Protein AF-A0AAC9RLX1-F1 (afdb_monomer_lite)

Organism: NCBI:txid1497

Secondary structure (DSSP, 8-state):
-HHHHHHHHHHHHHHHHHHHHHHHHHHHHT--SHHHHHHHHHHHHHHHHHHHHHHHHHHHHHHTT-

pLDDT: mean 88.74, std 12.78, range [44.34, 97.88]

Structure (mmCIF, N/CA/C/O backbone):
data_AF-A0AAC9RLX1-F1
#
_entry.id   AF-A0AAC9RLX1-F1
#
loop_
_atom_site.group_PDB
_atom_site.id
_atom_site.type_symbol
_atom_site.label_atom_id
_atom_site.label_alt_id
_atom_site.label_comp_id
_atom_site.label_asym_id
_atom_site.label_entity_id
_atom_site.label_seq_id
_atom_site.pdbx_PDB_ins_code
_atom_site.Cartn_x
_atom_site.Cartn_y
_atom_site.Cartn_z
_atom_site.occupancy
_atom_site.B_iso_or_equiv
_atom_site.auth_seq_id
_atom_site.auth_comp_id
_atom_site.auth_asym_id
_atom_site.auth_atom_id
_atom_site.pdbx_PDB_model_num
ATOM 1 N N . MET A 1 1 ? -12.286 8.602 25.859 1.00 60.72 1 MET A N 1
ATOM 2 C CA . MET A 1 1 ? -10.886 8.953 25.525 1.00 60.72 1 MET A CA 1
ATOM 3 C C . MET A 1 1 ? -10.164 7.823 24.799 1.00 60.72 1 MET A C 1
ATOM 5 O O . MET A 1 1 ? -9.815 8.031 23.652 1.00 60.72 1 MET A O 1
ATOM 9 N N . ILE A 1 2 ? -10.012 6.623 25.375 1.00 62.50 2 ILE A N 1
ATOM 10 C CA . ILE A 1 2 ? -9.242 5.520 24.748 1.00 62.50 2 ILE A CA 1
ATOM 11 C C . ILE A 1 2 ? -9.762 5.143 23.346 1.00 62.50 2 ILE A C 1
ATOM 13 O O . ILE A 1 2 ? -8.991 5.069 22.397 1.00 62.50 2 ILE A O 1
ATOM 17 N N . VAL A 1 3 ? -11.081 5.006 23.179 1.00 66.50 3 VAL A N 1
ATO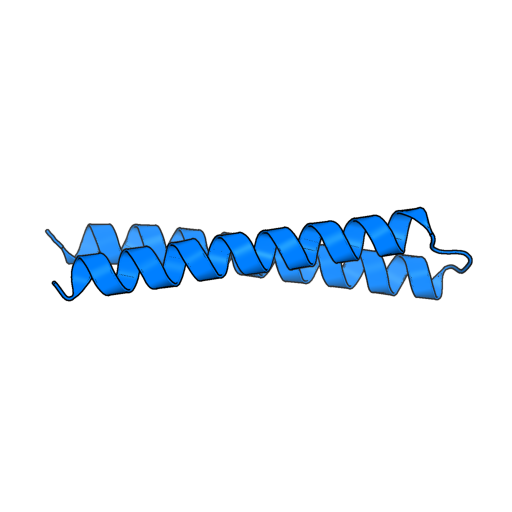M 18 C CA . VAL A 1 3 ? -11.688 4.651 21.881 1.00 66.50 3 VAL A CA 1
ATOM 19 C C . V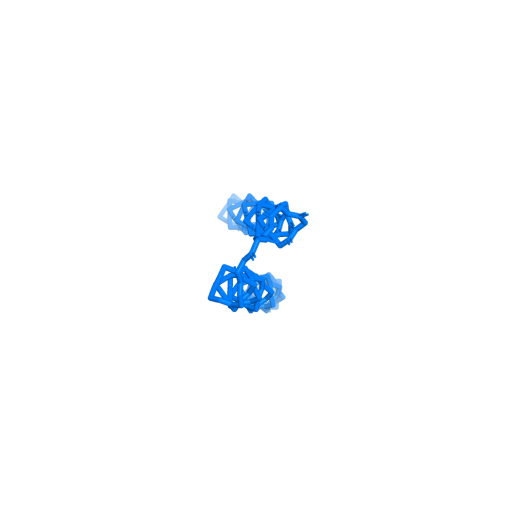AL A 1 3 ? -11.483 5.733 20.809 1.00 66.50 3 VAL A C 1
ATOM 21 O O . VAL A 1 3 ? -11.391 5.403 19.632 1.00 66.50 3 VAL A O 1
ATOM 24 N N . SER A 1 4 ? -11.393 7.020 21.174 1.00 66.31 4 SER A N 1
ATOM 25 C CA . SER A 1 4 ? -11.156 8.080 20.180 1.00 66.31 4 SER A CA 1
ATOM 26 C C . SER A 1 4 ? -9.689 8.174 19.765 1.00 66.31 4 SER A C 1
ATOM 28 O O . SER A 1 4 ? -9.428 8.564 18.634 1.00 66.31 4 SER A O 1
ATOM 30 N N . ILE A 1 5 ? -8.756 7.796 20.647 1.00 69.88 5 ILE A N 1
ATOM 31 C CA . ILE A 1 5 ? -7.325 7.695 20.326 1.00 69.88 5 ILE A CA 1
ATOM 32 C C . ILE A 1 5 ? -7.113 6.554 19.325 1.00 69.88 5 ILE A C 1
ATOM 34 O O . ILE A 1 5 ? -6.617 6.799 18.236 1.00 69.88 5 ILE A O 1
ATOM 38 N N . ILE A 1 6 ? -7.656 5.362 19.608 1.00 77.38 6 ILE A N 1
ATOM 39 C CA . ILE A 1 6 ? -7.570 4.200 18.702 1.00 77.38 6 ILE A CA 1
ATOM 40 C C . ILE A 1 6 ? -8.167 4.509 17.319 1.00 77.38 6 ILE A C 1
ATOM 42 O O . ILE A 1 6 ? -7.599 4.130 16.300 1.00 77.38 6 ILE A O 1
ATOM 46 N N . ARG A 1 7 ? -9.304 5.218 17.256 1.00 78.12 7 ARG A N 1
ATOM 47 C CA . ARG A 1 7 ? -9.893 5.621 15.966 1.00 78.12 7 ARG A CA 1
ATOM 48 C C . ARG A 1 7 ? -9.001 6.581 15.188 1.00 78.12 7 ARG A C 1
ATOM 50 O O . ARG A 1 7 ? -8.950 6.467 13.968 1.00 78.12 7 ARG A O 1
ATOM 57 N N . LYS A 1 8 ? -8.347 7.522 15.874 1.00 82.75 8 LYS A N 1
ATOM 58 C CA . LYS A 1 8 ? -7.433 8.469 15.237 1.00 82.75 8 LYS A CA 1
ATOM 59 C C . LYS A 1 8 ? -6.198 7.747 14.702 1.00 82.75 8 LYS A C 1
ATOM 61 O O . LYS A 1 8 ? -5.897 7.904 13.530 1.00 82.75 8 LYS A O 1
ATOM 66 N N . ASP A 1 9 ? -5.588 6.878 15.503 1.00 88.12 9 ASP A N 1
ATOM 67 C CA . ASP A 1 9 ? -4.401 6.119 15.096 1.00 88.12 9 ASP A CA 1
ATOM 68 C C . ASP A 1 9 ? -4.685 5.227 13.876 1.00 88.12 9 ASP A C 1
ATOM 70 O O . ASP A 1 9 ? -3.877 5.142 12.953 1.00 88.12 9 ASP A O 1
ATOM 74 N N . ILE A 1 10 ? -5.864 4.594 13.829 1.00 89.38 10 ILE A N 1
ATOM 75 C CA . ILE A 1 10 ? -6.293 3.794 12.674 1.00 89.38 10 ILE A CA 1
ATOM 76 C C . ILE A 1 10 ? -6.533 4.678 11.445 1.00 89.38 10 ILE A C 1
ATOM 78 O O . ILE A 1 10 ? -6.152 4.289 10.344 1.00 89.38 10 ILE A O 1
ATOM 82 N N . ALA A 1 11 ? -7.155 5.848 11.608 1.00 90.25 11 ALA A N 1
ATOM 83 C CA . ALA A 1 11 ? -7.387 6.773 10.501 1.00 90.25 11 ALA A CA 1
ATOM 84 C C . ALA A 1 11 ? -6.068 7.309 9.923 1.00 90.25 11 ALA A C 1
ATOM 86 O O . ALA A 1 11 ? -5.885 7.266 8.708 1.00 90.25 11 ALA A O 1
ATOM 87 N N . ASP A 1 12 ? -5.139 7.725 10.786 1.00 93.88 12 ASP A N 1
ATOM 88 C CA . ASP A 1 12 ? -3.807 8.187 10.391 1.00 93.88 12 ASP A CA 1
ATOM 89 C C . ASP A 1 12 ? -3.049 7.058 9.662 1.00 93.88 12 ASP A C 1
ATOM 91 O O . ASP A 1 12 ? -2.522 7.261 8.569 1.00 93.88 12 ASP A O 1
ATOM 95 N N . SER A 1 13 ? -3.120 5.823 10.176 1.00 93.81 13 SER A N 1
ATOM 96 C CA . SER A 1 13 ? -2.523 4.641 9.530 1.00 93.81 13 SER A CA 1
ATOM 97 C C . SER A 1 13 ? -3.136 4.315 8.159 1.00 93.81 13 SER A C 1
ATOM 99 O O . SER A 1 13 ? -2.447 3.802 7.274 1.00 93.81 13 SER A O 1
ATOM 101 N N . ILE A 1 14 ? -4.438 4.569 7.966 1.00 93.44 14 ILE A N 1
ATOM 102 C CA . ILE A 1 14 ? -5.114 4.378 6.671 1.00 93.44 14 ILE A CA 1
ATOM 103 C C . ILE A 1 14 ? -4.607 5.407 5.661 1.00 93.44 14 ILE A C 1
ATOM 105 O O . ILE A 1 14 ? -4.348 5.049 4.513 1.00 93.44 14 ILE A O 1
ATOM 109 N N . GLU A 1 15 ? -4.456 6.667 6.068 1.00 95.56 15 GLU A N 1
ATOM 110 C CA . GLU A 1 15 ? -3.913 7.712 5.196 1.00 95.56 15 GLU A CA 1
ATOM 111 C C . GLU A 1 15 ? -2.452 7.437 4.819 1.00 95.56 15 GLU A C 1
ATOM 113 O O . GLU A 1 15 ? -2.083 7.582 3.653 1.00 95.56 15 GLU A O 1
ATOM 118 N N . GLU A 1 16 ? -1.639 6.931 5.749 1.00 95.50 16 GLU A N 1
ATOM 119 C CA . GLU A 1 16 ? -0.284 6.465 5.437 1.00 95.50 16 GLU A CA 1
ATOM 120 C C . GLU A 1 16 ? -0.286 5.347 4.387 1.00 95.50 16 GLU A C 1
ATOM 122 O O . GLU A 1 16 ? 0.444 5.423 3.400 1.00 95.50 16 GLU A O 1
ATOM 127 N N . ALA A 1 17 ? -1.140 4.331 4.547 1.00 95.44 17 ALA A N 1
ATOM 128 C CA . ALA A 1 17 ? -1.223 3.226 3.593 1.00 95.44 17 ALA A CA 1
ATOM 129 C C . ALA A 1 17 ? -1.722 3.678 2.203 1.00 95.44 17 ALA A C 1
ATOM 131 O O . ALA A 1 17 ? -1.277 3.157 1.180 1.00 95.44 17 ALA A O 1
ATOM 132 N N . LYS A 1 18 ? -2.601 4.687 2.136 1.00 96.31 18 LYS A N 1
ATOM 133 C CA . LYS A 1 18 ? -2.994 5.319 0.864 1.00 96.31 18 LYS A CA 1
ATOM 134 C C . LYS A 1 18 ? -1.842 6.087 0.221 1.00 96.31 18 LYS A C 1
ATOM 136 O O . LYS A 1 18 ? -1.673 6.011 -0.992 1.00 96.31 18 LYS A O 1
ATOM 141 N N . SER A 1 19 ? -1.044 6.799 1.014 1.00 96.56 19 SER A N 1
ATOM 142 C CA . SER A 1 19 ? 0.157 7.485 0.526 1.00 96.56 19 SER A CA 1
ATOM 143 C C . SER A 1 19 ? 1.170 6.488 -0.049 1.00 96.56 19 SER A C 1
ATOM 145 O O . SER A 1 19 ? 1.690 6.688 -1.144 1.00 96.56 19 SER A O 1
ATOM 147 N N . GLU A 1 20 ? 1.385 5.354 0.628 1.00 95.25 20 GLU A N 1
ATOM 148 C CA . GLU A 1 20 ? 2.217 4.248 0.131 1.00 95.25 20 GLU A CA 1
ATOM 149 C C . GLU A 1 20 ? 1.700 3.688 -1.206 1.00 95.25 20 GLU A C 1
ATOM 151 O O . GLU A 1 20 ? 2.494 3.452 -2.120 1.00 95.25 20 GLU A O 1
ATOM 156 N N . MET A 1 21 ? 0.380 3.526 -1.348 1.00 96.88 21 MET A N 1
ATOM 157 C CA . MET A 1 21 ? -0.252 3.106 -2.604 1.00 96.88 21 MET A CA 1
ATOM 158 C C . MET A 1 21 ? -0.012 4.119 -3.731 1.00 96.88 21 MET A C 1
ATOM 160 O O . MET A 1 21 ? 0.355 3.729 -4.838 1.00 96.88 21 MET A O 1
ATOM 164 N N . GLU A 1 22 ? -0.175 5.414 -3.459 1.00 97.44 22 GLU A N 1
ATOM 165 C CA . GLU A 1 22 ? 0.046 6.463 -4.459 1.00 97.44 22 GLU A CA 1
ATOM 166 C C . GLU A 1 22 ? 1.518 6.533 -4.884 1.00 97.44 22 GLU A C 1
ATOM 168 O O . GLU A 1 22 ? 1.828 6.666 -6.066 1.00 97.44 22 GLU A O 1
ATOM 173 N N . LEU A 1 23 ? 2.453 6.360 -3.945 1.00 96.56 23 LEU A N 1
ATOM 174 C CA . LEU A 1 23 ? 3.878 6.249 -4.261 1.00 96.56 23 LEU A CA 1
ATOM 175 C C . LEU A 1 23 ? 4.178 5.026 -5.133 1.00 96.56 23 LEU A C 1
ATOM 177 O O . LEU A 1 23 ? 4.968 5.126 -6.071 1.00 96.56 23 LEU A O 1
ATOM 181 N N . ALA A 1 24 ? 3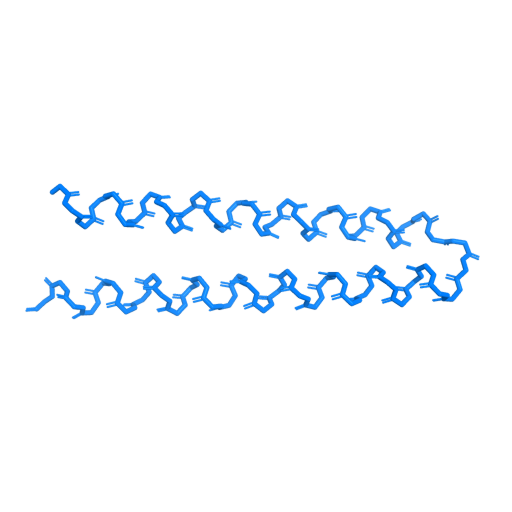.564 3.879 -4.842 1.00 96.25 24 ALA A N 1
ATOM 182 C CA . ALA A 1 24 ? 3.732 2.670 -5.640 1.00 96.25 24 ALA A CA 1
ATOM 183 C C . ALA A 1 24 ? 3.165 2.839 -7.058 1.00 96.25 24 ALA A C 1
ATOM 185 O O . ALA A 1 24 ? 3.821 2.461 -8.026 1.00 96.25 24 ALA A O 1
ATOM 186 N N . LYS A 1 25 ? 2.008 3.494 -7.192 1.00 96.88 25 LYS A N 1
ATOM 187 C CA . LYS A 1 25 ? 1.422 3.855 -8.486 1.00 96.88 25 LYS A CA 1
ATOM 188 C C . LYS A 1 25 ? 2.321 4.808 -9.275 1.00 96.88 25 LYS A C 1
ATOM 190 O O . LYS A 1 25 ? 2.631 4.531 -10.425 1.00 96.88 25 LYS A O 1
ATOM 195 N N . ASN A 1 26 ? 2.838 5.857 -8.635 1.00 96.75 26 ASN A N 1
ATOM 196 C CA . ASN A 1 26 ? 3.792 6.770 -9.265 1.00 96.75 26 ASN A CA 1
ATOM 197 C C . ASN A 1 26 ? 5.053 6.037 -9.747 1.00 96.75 26 ASN A C 1
ATOM 199 O O . ASN A 1 26 ? 5.575 6.356 -10.811 1.00 96.75 26 ASN A O 1
ATOM 203 N N . ARG A 1 27 ? 5.546 5.044 -8.995 1.00 94.00 27 ARG A N 1
ATOM 204 C CA . ARG A 1 27 ? 6.673 4.201 -9.431 1.00 94.00 27 ARG A CA 1
ATOM 205 C C . ARG A 1 27 ? 6.315 3.352 -10.643 1.00 94.00 27 ARG A C 1
ATOM 207 O O . ARG A 1 27 ? 7.138 3.254 -11.543 1.00 94.00 27 ARG A O 1
ATOM 214 N N . LEU A 1 28 ? 5.113 2.779 -10.675 1.00 95.44 28 LEU A N 1
ATOM 215 C CA . LEU A 1 28 ? 4.628 2.009 -11.819 1.00 95.44 28 LEU A CA 1
ATOM 216 C C . LEU A 1 28 ? 4.549 2.878 -13.081 1.00 95.44 28 LEU A C 1
ATOM 218 O O . LEU A 1 28 ? 5.028 2.466 -14.132 1.00 95.44 28 LEU A O 1
ATOM 222 N N . ASP A 1 29 ? 4.020 4.097 -12.955 1.00 97.25 29 ASP A N 1
ATOM 223 C CA . ASP A 1 29 ? 3.868 5.046 -14.066 1.00 97.25 29 ASP A CA 1
ATOM 224 C C . ASP A 1 29 ? 5.217 5.458 -14.691 1.00 97.25 29 ASP A C 1
ATOM 226 O O . ASP A 1 29 ? 5.266 5.839 -15.860 1.00 97.25 29 ASP A O 1
ATOM 230 N N . HIS A 1 30 ? 6.314 5.366 -13.931 1.00 95.50 30 HIS A N 1
ATOM 231 C CA . HIS A 1 30 ? 7.669 5.718 -14.372 1.00 95.50 30 HIS A CA 1
ATOM 232 C C . HIS A 1 30 ? 8.597 4.503 -14.539 1.00 95.50 30 HIS A C 1
ATOM 234 O O . HIS A 1 30 ? 9.794 4.683 -14.770 1.00 95.50 30 HIS A O 1
ATOM 240 N N . ALA A 1 31 ? 8.085 3.277 -14.407 1.00 96.06 31 ALA A N 1
ATOM 241 C CA . ALA A 1 31 ? 8.899 2.072 -14.496 1.00 96.06 31 ALA A CA 1
ATOM 242 C C . ALA A 1 31 ? 9.386 1.849 -15.937 1.00 96.06 31 ALA A C 1
ATOM 244 O O . ALA A 1 31 ? 8.598 1.865 -16.884 1.00 96.06 31 ALA A O 1
ATOM 245 N N . ALA A 1 32 ? 10.689 1.618 -16.108 1.00 95.69 32 ALA A N 1
ATOM 246 C CA . ALA A 1 32 ? 11.311 1.379 -17.412 1.00 95.69 32 ALA A CA 1
ATOM 247 C C . ALA A 1 32 ? 11.667 -0.099 -17.631 1.00 95.69 32 ALA A C 1
ATOM 249 O O . ALA A 1 32 ? 11.980 -0.510 -18.749 1.00 95.69 32 ALA A O 1
ATOM 250 N N . THR A 1 33 ? 11.635 -0.897 -16.565 1.00 97.62 33 THR A N 1
ATOM 251 C CA . THR A 1 33 ? 12.011 -2.311 -16.575 1.00 97.62 33 THR A CA 1
ATOM 252 C C . THR A 1 33 ? 10.918 -3.188 -15.975 1.00 97.62 33 THR A C 1
ATOM 254 O O . THR A 1 33 ? 10.163 -2.763 -15.103 1.00 97.62 33 THR A O 1
ATOM 257 N N . GLU A 1 34 ? 10.871 -4.449 -16.404 1.00 96.44 34 GLU A N 1
ATOM 258 C CA . GLU A 1 34 ? 9.968 -5.467 -15.847 1.00 96.44 34 GLU A CA 1
ATOM 259 C C . GLU A 1 34 ? 10.149 -5.618 -14.329 1.00 96.44 34 GLU A C 1
ATOM 261 O O . GLU A 1 34 ? 9.178 -5.669 -13.584 1.00 96.44 34 GLU A O 1
ATOM 266 N N . MET A 1 35 ? 11.394 -5.555 -13.849 1.00 96.81 35 MET A N 1
ATOM 267 C CA . MET A 1 35 ? 11.695 -5.607 -12.418 1.00 96.81 35 MET A CA 1
ATOM 268 C C . MET A 1 35 ? 11.118 -4.409 -11.645 1.00 96.81 35 MET A C 1
ATOM 270 O O . MET A 1 35 ? 10.615 -4.575 -10.536 1.00 96.81 35 MET A O 1
ATOM 274 N N . GLU A 1 36 ? 11.185 -3.195 -12.197 1.00 95.75 36 GLU A N 1
ATOM 275 C CA . GLU A 1 36 ? 10.592 -2.008 -11.563 1.00 95.75 36 GLU A CA 1
ATOM 276 C C . GLU A 1 36 ? 9.064 -2.081 -11.539 1.00 95.75 36 GLU A C 1
ATOM 278 O O . GLU A 1 36 ? 8.454 -1.698 -10.538 1.00 95.75 36 GLU A O 1
ATOM 283 N N . ILE A 1 37 ? 8.459 -2.623 -12.601 1.00 96.69 37 ILE A N 1
ATOM 284 C CA . ILE A 1 37 ? 7.022 -2.913 -12.665 1.00 96.69 37 ILE A CA 1
ATOM 285 C C . ILE A 1 37 ? 6.643 -3.906 -11.560 1.00 96.69 37 ILE A C 1
ATOM 287 O O . ILE A 1 37 ? 5.733 -3.626 -10.779 1.00 96.69 37 ILE A O 1
ATOM 291 N N . ASP A 1 38 ? 7.372 -5.015 -11.428 1.00 97.88 38 ASP A N 1
ATOM 292 C CA . ASP A 1 38 ? 7.119 -6.030 -10.400 1.00 97.88 38 ASP A CA 1
ATOM 293 C C . ASP A 1 38 ? 7.235 -5.460 -8.982 1.00 97.88 38 ASP A C 1
ATOM 295 O O . ASP A 1 38 ? 6.380 -5.712 -8.128 1.00 97.88 38 ASP A O 1
ATOM 299 N N . ILE A 1 39 ? 8.260 -4.642 -8.720 1.00 96.75 39 ILE A N 1
ATOM 300 C CA . ILE A 1 39 ? 8.444 -3.974 -7.423 1.00 96.75 39 ILE A CA 1
ATOM 301 C C . ILE A 1 39 ? 7.280 -3.023 -7.132 1.00 96.75 39 ILE A C 1
ATOM 303 O O . ILE A 1 39 ? 6.789 -2.975 -5.995 1.00 96.75 39 ILE A O 1
ATOM 307 N N . ALA A 1 40 ? 6.836 -2.257 -8.130 1.00 96.94 40 ALA A N 1
ATOM 308 C CA . ALA A 1 40 ? 5.713 -1.345 -7.978 1.00 96.94 40 ALA A CA 1
ATOM 309 C C . ALA A 1 40 ? 4.414 -2.111 -7.688 1.00 96.94 40 ALA A C 1
ATOM 311 O O . ALA A 1 40 ? 3.744 -1.807 -6.700 1.00 96.94 40 ALA A O 1
ATOM 312 N N . ILE A 1 41 ? 4.117 -3.171 -8.447 1.00 97.00 41 ILE A N 1
ATOM 313 C CA . ILE A 1 41 ? 2.949 -4.040 -8.227 1.00 97.00 41 ILE A CA 1
ATOM 314 C C . ILE A 1 41 ? 2.996 -4.677 -6.835 1.00 97.00 41 ILE A C 1
ATOM 316 O O . ILE A 1 41 ? 2.003 -4.650 -6.106 1.00 97.00 41 ILE A O 1
ATOM 320 N N . TYR A 1 42 ? 4.147 -5.207 -6.417 1.00 97.62 42 TYR A N 1
ATOM 321 C CA . TYR A 1 42 ? 4.297 -5.793 -5.085 1.00 97.62 42 TYR A CA 1
ATOM 322 C C . TYR A 1 42 ? 4.028 -4.766 -3.978 1.00 97.62 42 TYR A C 1
ATOM 324 O O . TYR A 1 42 ? 3.348 -5.065 -2.993 1.00 97.62 42 TYR A O 1
ATOM 332 N N . SER A 1 43 ? 4.512 -3.536 -4.164 1.00 96.31 43 SER A N 1
ATOM 333 C CA . SER A 1 43 ? 4.286 -2.431 -3.229 1.00 96.31 43 SER A CA 1
ATOM 334 C C . SER A 1 43 ? 2.803 -2.048 -3.153 1.00 96.31 43 SER A C 1
ATOM 336 O O . SER A 1 43 ? 2.287 -1.830 -2.057 1.00 96.31 43 SER A O 1
ATOM 338 N N . MET A 1 44 ? 2.094 -2.043 -4.287 1.00 97.38 44 MET A N 1
ATOM 339 C CA . MET A 1 44 ? 0.645 -1.811 -4.332 1.00 97.38 44 MET A CA 1
ATOM 340 C C . MET A 1 44 ? -0.127 -2.903 -3.581 1.00 97.38 44 MET A C 1
ATOM 342 O O . MET A 1 44 ? -0.952 -2.594 -2.723 1.00 97.38 44 MET A O 1
ATOM 346 N N . ILE A 1 45 ? 0.183 -4.181 -3.827 1.00 97.56 45 ILE A N 1
ATOM 347 C CA . ILE A 1 45 ? -0.464 -5.317 -3.144 1.00 97.56 45 ILE A CA 1
ATOM 348 C C . ILE A 1 45 ? -0.237 -5.248 -1.627 1.00 97.56 45 ILE A C 1
ATOM 350 O O . ILE A 1 45 ? -1.132 -5.565 -0.838 1.00 97.56 45 ILE A O 1
ATOM 354 N N . ALA A 1 46 ? 0.961 -4.852 -1.194 1.00 96.88 46 ALA A N 1
ATOM 355 C CA . ALA A 1 46 ? 1.267 -4.686 0.222 1.00 96.88 46 ALA A CA 1
ATOM 356 C C . ALA A 1 46 ? 0.440 -3.555 0.859 1.00 96.88 46 ALA A C 1
ATOM 358 O O . ALA A 1 46 ? -0.147 -3.761 1.925 1.00 96.88 46 ALA A O 1
ATOM 359 N N . ALA A 1 47 ? 0.346 -2.400 0.192 1.00 95.31 47 ALA A N 1
ATOM 360 C CA . ALA A 1 47 ? -0.458 -1.268 0.651 1.00 95.31 47 ALA A CA 1
ATOM 361 C C . ALA A 1 47 ? -1.954 -1.622 0.731 1.00 95.31 47 ALA A C 1
ATOM 363 O O . ALA A 1 47 ? -2.605 -1.331 1.735 1.00 95.31 47 ALA A O 1
ATOM 364 N N . GLU A 1 48 ? -2.491 -2.333 -0.266 1.00 96.25 48 GLU A N 1
ATOM 365 C CA . GLU A 1 48 ? -3.881 -2.809 -0.266 1.00 96.25 48 GLU A CA 1
ATOM 366 C C . GLU A 1 48 ? -4.166 -3.721 0.933 1.00 96.25 48 GLU A C 1
ATOM 368 O O . GLU A 1 48 ? -5.103 -3.483 1.695 1.00 96.25 48 GLU A O 1
ATOM 373 N N . LYS A 1 49 ? -3.305 -4.718 1.175 1.00 96.44 49 LYS A N 1
ATOM 374 C CA . LYS A 1 49 ? -3.437 -5.624 2.329 1.00 96.44 49 LYS A CA 1
ATOM 375 C C . LYS A 1 49 ? -3.385 -4.882 3.664 1.00 96.44 49 LYS A C 1
ATOM 377 O O . LYS A 1 49 ? -4.105 -5.251 4.595 1.00 96.44 49 LYS A O 1
ATOM 382 N N . LYS A 1 50 ? -2.542 -3.8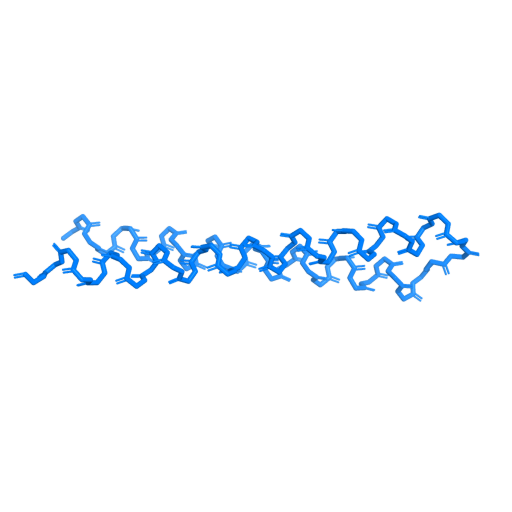50 3.769 1.00 94.88 50 LYS A N 1
ATOM 383 C CA . LYS A 1 50 ? -2.436 -3.000 4.964 1.00 94.88 50 LYS A CA 1
ATOM 384 C C . LYS A 1 50 ? -3.740 -2.237 5.205 1.00 94.88 50 LYS A C 1
ATOM 386 O O . LYS A 1 50 ? -4.245 -2.269 6.325 1.00 94.88 50 LYS A O 1
ATOM 391 N N . ILE A 1 51 ? -4.326 -1.633 4.168 1.00 93.81 51 ILE A N 1
ATOM 392 C CA . ILE A 1 51 ? -5.630 -0.950 4.248 1.00 93.81 51 ILE A CA 1
ATOM 393 C C . ILE A 1 51 ? -6.724 -1.923 4.704 1.00 93.81 51 ILE A C 1
ATOM 395 O O . ILE A 1 51 ? -7.468 -1.630 5.641 1.00 93.81 51 ILE A O 1
ATOM 399 N N . ASP A 1 52 ? -6.779 -3.109 4.102 1.00 95.31 52 ASP A N 1
ATOM 400 C CA . ASP A 1 52 ? -7.764 -4.140 4.433 1.00 95.31 52 ASP A CA 1
ATOM 401 C C . ASP A 1 52 ? -7.675 -4.586 5.901 1.00 95.31 52 ASP A C 1
ATOM 403 O O . ASP A 1 52 ? -8.688 -4.754 6.591 1.00 95.31 52 ASP A O 1
ATOM 407 N N . MET A 1 53 ? -6.452 -4.750 6.412 1.00 94.00 53 MET A N 1
ATOM 408 C CA . MET A 1 53 ? -6.202 -5.062 7.818 1.00 94.00 53 MET A CA 1
ATOM 409 C C . MET A 1 53 ? -6.666 -3.925 8.737 1.00 94.00 53 MET A C 1
ATOM 411 O O . MET A 1 53 ? -7.339 -4.182 9.736 1.00 94.00 53 MET A O 1
ATOM 415 N N . LEU A 1 54 ? -6.365 -2.673 8.385 1.00 92.69 54 LEU A N 1
ATOM 416 C CA . LEU A 1 54 ? -6.771 -1.500 9.161 1.00 92.69 54 LEU A CA 1
ATOM 417 C C . LEU A 1 54 ? -8.296 -1.345 9.211 1.00 92.69 54 LEU A C 1
ATOM 419 O O . LEU A 1 54 ? -8.843 -1.052 10.274 1.00 92.69 54 LEU A O 1
ATOM 423 N N . PHE A 1 55 ? -9.009 -1.628 8.118 1.00 90.38 55 PHE A N 1
ATOM 424 C CA . PHE A 1 55 ? -10.475 -1.653 8.122 1.00 90.38 55 PHE A CA 1
ATOM 425 C C . PHE A 1 55 ? -11.049 -2.748 9.023 1.00 90.38 55 PHE A C 1
ATOM 427 O O . PHE A 1 55 ? -12.025 -2.504 9.740 1.00 90.38 55 PHE A O 1
ATOM 434 N N . LYS A 1 56 ? -10.440 -3.940 9.049 1.00 91.81 56 LYS A N 1
ATOM 435 C CA . LYS A 1 56 ? -10.836 -5.007 9.984 1.00 91.81 56 LYS A CA 1
ATOM 436 C C . LYS A 1 56 ? -10.630 -4.573 11.435 1.00 91.81 56 LYS A C 1
ATOM 438 O O . LYS A 1 56 ? -11.558 -4.689 12.233 1.00 91.81 56 LYS A O 1
ATOM 443 N N . MET A 1 57 ? -9.479 -3.980 11.754 1.00 88.12 57 MET A N 1
ATOM 444 C CA . MET A 1 57 ? -9.193 -3.445 13.091 1.00 88.12 57 MET A CA 1
ATOM 445 C C . MET A 1 57 ? -10.170 -2.333 13.488 1.00 88.12 57 MET A C 1
ATOM 447 O O . MET A 1 57 ? -10.675 -2.327 14.613 1.00 88.12 57 MET A O 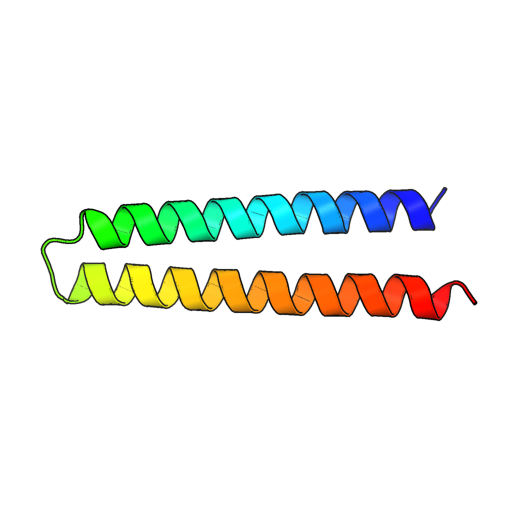1
ATOM 451 N N . ALA A 1 58 ? -10.499 -1.428 12.560 1.00 86.75 58 ALA A N 1
ATOM 452 C CA . ALA A 1 58 ? -11.496 -0.383 12.779 1.00 86.75 58 ALA A CA 1
ATOM 453 C C . ALA A 1 58 ? -12.848 -0.995 13.167 1.00 86.75 58 ALA A C 1
ATOM 455 O O . ALA A 1 58 ? -13.436 -0.621 14.183 1.00 86.75 58 ALA A O 1
ATOM 456 N N . LYS A 1 59 ? -13.311 -1.988 12.401 1.00 86.12 59 LYS A N 1
ATOM 457 C CA . LYS A 1 59 ? -14.578 -2.684 12.646 1.00 86.12 59 LYS A CA 1
ATOM 458 C C . LYS A 1 59 ? -14.590 -3.414 13.990 1.00 86.12 59 LYS A C 1
ATOM 460 O O . LYS A 1 59 ? -15.564 -3.306 14.732 1.00 86.12 59 LYS A O 1
ATOM 465 N N . GLU A 1 60 ? -13.515 -4.114 14.337 1.00 86.00 60 GLU A N 1
ATOM 466 C CA . GLU A 1 60 ? -13.391 -4.796 15.630 1.00 86.00 60 GLU A CA 1
ATOM 467 C C . GLU A 1 60 ? -13.377 -3.819 16.809 1.00 86.00 60 GLU A C 1
ATOM 469 O O . GLU A 1 60 ? -13.988 -4.090 17.843 1.00 86.00 60 GLU A O 1
ATOM 474 N N . SER A 1 61 ? -12.732 -2.659 16.655 1.00 79.69 61 SER A N 1
ATOM 475 C CA . SER A 1 61 ? -12.706 -1.623 17.694 1.00 79.69 61 SER A CA 1
ATOM 476 C C . SER A 1 61 ? -14.090 -1.025 17.979 1.00 79.69 61 SER A C 1
ATOM 478 O O . SER A 1 61 ? -14.358 -0.606 19.103 1.00 79.69 61 SER A O 1
ATOM 480 N N . LEU A 1 62 ? -14.984 -1.023 16.983 1.00 72.06 62 LEU A N 1
ATOM 481 C CA . LEU A 1 62 ? -16.380 -0.612 17.136 1.00 72.06 62 LEU A CA 1
ATOM 482 C C . LEU A 1 62 ? -17.224 -1.701 17.813 1.00 72.06 62 LEU A C 1
ATOM 484 O O . LEU A 1 62 ? -18.048 -1.379 18.663 1.00 72.06 62 LEU A O 1
ATOM 488 N N . GLY A 1 63 ? -16.997 -2.976 17.478 1.00 64.25 63 GLY A N 1
ATOM 489 C CA . GLY A 1 63 ? -17.722 -4.112 18.063 1.00 64.25 63 GLY A CA 1
ATOM 490 C C . GLY A 1 63 ? -17.372 -4.401 19.528 1.00 64.25 63 GLY A C 1
ATOM 491 O O . GLY A 1 63 ? -18.222 -4.878 20.265 1.00 64.25 63 GLY A O 1
ATOM 492 N N . LYS A 1 64 ? -16.152 -4.073 19.976 1.00 56.72 64 LYS A N 1
ATOM 493 C CA . LYS A 1 64 ? -15.727 -4.193 21.389 1.00 56.72 64 LYS A CA 1
ATOM 494 C C . LYS A 1 64 ? -16.198 -3.038 22.286 1.00 56.72 64 LYS A C 1
ATOM 496 O O . LYS A 1 64 ? -15.890 -3.034 23.474 1.00 56.72 64 LYS A O 1
ATOM 501 N N . ALA A 1 65 ? -16.861 -2.030 21.718 1.00 51.78 65 ALA A N 1
ATOM 502 C CA . ALA A 1 65 ? -17.377 -0.872 22.449 1.00 51.78 65 ALA A CA 1
ATOM 503 C C . ALA A 1 65 ? -18.874 -0.992 22.811 1.00 51.78 65 ALA A C 1
ATOM 505 O O . ALA A 1 65 ? -19.416 -0.056 23.401 1.00 51.78 65 ALA A O 1
ATOM 506 N N . GLN A 1 66 ? -19.520 -2.107 22.444 1.00 44.34 66 GLN A N 1
ATOM 507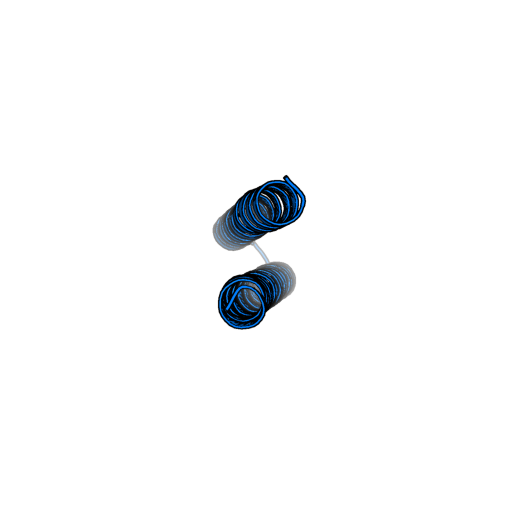 C CA . GLN A 1 66 ? -20.861 -2.515 22.884 1.00 44.34 66 GLN A CA 1
ATOM 508 C C . GLN A 1 66 ? -20.750 -3.568 23.984 1.00 44.34 66 GLN A C 1
ATOM 510 O O . GLN A 1 66 ? -21.622 -3.543 24.878 1.00 44.34 66 GLN A O 1
#

Sequence (66 aa):
MIVSIIRKDIADSIEEAKSEMELAKNRLDHAATEMEIDIAIYSMIAAEKKIDMLFKMAKESLGKAQ

Radius of gyration: 15.29 Å; chains: 1; bounding box: 33×15×43 Å

Foldseek 3Di:
DVLVVLVVVLVVQLVVLVVQLVVLVVQCVVDPDPVSVVVSVVSNVVSVVSNVVSVVVNVVSVVVVD